Protein AF-A0A959Y7C2-F1 (afdb_monomer_lite)

Secondary structure (DSSP, 8-state):
-EEEEEE-HHHHHHHHH-EEETTEEE--GGGSSS-SS--EEEEEE-SS-EEEEEEESSS---HHHHHHHHHHHHHHHHHH---GGGEEEEEEE-HHHHHHHHT---HHHHHHHHHHHHHSSEEEETTTTT---TTTTTT--HHHHHHHHHSS-TT-------

Structure (mmCIF, N/CA/C/O backbone):
data_AF-A0A959Y7C2-F1
#
_entry.id   AF-A0A959Y7C2-F1
#
loop_
_atom_site.group_PDB
_atom_site.id
_atom_site.type_symbol
_atom_site.label_atom_id
_atom_site.label_alt_id
_atom_site.label_comp_id
_atom_site.label_asym_id
_atom_site.label_entity_id
_atom_site.label_seq_id
_atom_site.pdbx_PDB_ins_code
_atom_site.Cartn_x
_atom_site.Cartn_y
_atom_site.Cartn_z
_atom_site.occupancy
_atom_site.B_iso_or_equiv
_atom_site.auth_seq_id
_atom_site.auth_comp_id
_atom_site.auth_asym_id
_atom_site.auth_atom_id
_atom_site.pdbx_PDB_model_num
ATOM 1 N N . TRP A 1 1 ? -11.625 -8.147 -7.998 1.00 91.12 1 TRP A N 1
ATOM 2 C CA . TRP A 1 1 ? -10.528 -7.182 -7.859 1.00 91.12 1 TRP A CA 1
ATOM 3 C C . TRP A 1 1 ? -11.062 -5.826 -8.238 1.00 91.12 1 TRP A C 1
ATOM 5 O O . TRP A 1 1 ? -11.717 -5.735 -9.269 1.00 91.12 1 TRP A O 1
ATOM 15 N N . GLU A 1 2 ? -10.801 -4.823 -7.415 1.00 95.81 2 GLU A N 1
ATOM 16 C CA . GLU A 1 2 ? -11.129 -3.422 -7.680 1.00 95.81 2 GLU A CA 1
ATOM 17 C C . GLU A 1 2 ? -9.838 -2.611 -7.775 1.00 95.81 2 GLU A C 1
ATOM 19 O O . GLU A 1 2 ? -8.830 -2.969 -7.163 1.00 95.81 2 GLU A O 1
ATOM 24 N N . VAL A 1 3 ? -9.858 -1.541 -8.564 1.00 96.19 3 VAL A N 1
ATOM 25 C CA . VAL A 1 3 ? -8.683 -0.709 -8.836 1.00 96.19 3 VAL A CA 1
ATOM 26 C C . VAL A 1 3 ? -8.963 0.707 -8.357 1.00 96.19 3 VAL A C 1
ATOM 28 O O . VAL A 1 3 ? -10.011 1.265 -8.674 1.00 96.19 3 VAL A O 1
ATOM 31 N N . GLY A 1 4 ? -8.022 1.288 -7.616 1.00 96.00 4 GLY A N 1
ATOM 32 C CA . GLY A 1 4 ? -8.058 2.688 -7.206 1.00 96.00 4 GLY A CA 1
ATOM 33 C C . GLY A 1 4 ? -6.773 3.408 -7.599 1.00 96.00 4 GLY A C 1
ATOM 34 O O . GLY A 1 4 ? -5.690 2.847 -7.463 1.00 96.00 4 GLY A O 1
ATOM 35 N N . TYR A 1 5 ? -6.901 4.651 -8.052 1.00 95.06 5 TYR A N 1
ATOM 36 C CA . TYR A 1 5 ? -5.784 5.531 -8.398 1.00 95.06 5 TYR A CA 1
ATOM 37 C C . TYR A 1 5 ? -5.730 6.691 -7.407 1.00 95.06 5 TYR A C 1
ATOM 39 O O . TYR A 1 5 ? -6.788 7.162 -6.985 1.00 95.06 5 TYR A O 1
ATOM 47 N N . GLU A 1 6 ? -4.528 7.151 -7.053 1.00 94.50 6 GLU A N 1
ATOM 48 C CA . GLU A 1 6 ? -4.324 8.264 -6.107 1.00 94.50 6 GLU A CA 1
ATOM 49 C C . GLU A 1 6 ? -5.109 8.074 -4.797 1.00 94.50 6 GLU A C 1
ATOM 51 O O . GLU A 1 6 ? -5.786 8.969 -4.280 1.00 94.50 6 GLU A O 1
ATOM 56 N N . VAL A 1 7 ? -5.062 6.855 -4.261 1.00 95.75 7 VAL A N 1
ATOM 57 C CA . VAL A 1 7 ? -5.933 6.437 -3.164 1.00 95.75 7 VAL A CA 1
ATOM 58 C C . VAL A 1 7 ? -5.457 7.053 -1.857 1.00 95.75 7 VAL A C 1
ATOM 60 O O . VAL A 1 7 ? -4.384 6.716 -1.354 1.00 95.75 7 VAL A O 1
ATOM 63 N N . ALA A 1 8 ? -6.288 7.892 -1.239 1.00 96.06 8 ALA A N 1
ATOM 64 C CA . ALA A 1 8 ? -6.050 8.440 0.095 1.00 96.06 8 ALA A CA 1
ATOM 65 C C . ALA A 1 8 ? -6.477 7.444 1.187 1.00 96.06 8 ALA A C 1
ATOM 67 O O . ALA A 1 8 ? -7.328 7.738 2.031 1.00 96.06 8 ALA A O 1
ATOM 68 N N . PHE A 1 9 ? -5.875 6.251 1.159 1.00 95.31 9 PHE A N 1
ATOM 69 C CA . PHE A 1 9 ? -6.364 5.051 1.843 1.00 95.31 9 PHE A CA 1
ATOM 70 C C . PHE A 1 9 ? -6.748 5.290 3.305 1.00 95.31 9 PHE A C 1
ATOM 72 O O . PHE A 1 9 ? -7.869 4.987 3.697 1.00 95.31 9 PHE A O 1
ATOM 79 N N . TYR A 1 10 ? -5.857 5.879 4.110 1.00 95.44 10 TYR A N 1
ATOM 80 C CA . TYR A 1 10 ? -6.141 6.103 5.531 1.00 95.44 10 TYR A CA 1
ATOM 81 C C . TYR A 1 10 ? -7.332 7.024 5.747 1.00 95.44 10 TYR A C 1
ATOM 83 O O . TYR A 1 10 ? -8.176 6.746 6.590 1.00 95.44 10 TYR A O 1
ATOM 91 N N . ARG A 1 11 ? -7.404 8.127 4.999 1.00 95.38 11 ARG A N 1
ATOM 92 C CA . ARG A 1 11 ? -8.485 9.104 5.143 1.00 95.38 11 ARG A CA 1
ATOM 93 C C . ARG A 1 11 ? -9.817 8.452 4.819 1.00 95.38 11 ARG A C 1
ATOM 95 O O . ARG A 1 11 ? -10.748 8.561 5.611 1.00 95.38 11 ARG A O 1
ATOM 102 N N . ASP A 1 12 ? -9.873 7.771 3.685 1.00 94.75 12 ASP A N 1
ATOM 103 C CA . ASP A 1 12 ? -11.116 7.224 3.163 1.00 94.75 12 ASP A CA 1
ATOM 104 C C . ASP A 1 12 ? -11.569 6.016 4.006 1.00 94.75 12 ASP A C 1
ATOM 106 O O . ASP A 1 12 ? -12.740 5.933 4.379 1.00 94.75 12 ASP A O 1
ATOM 110 N N . TYR A 1 13 ? -10.634 5.151 4.427 1.00 95.19 13 TYR A N 1
ATOM 111 C CA . TYR A 1 13 ? -10.913 4.033 5.332 1.00 95.19 13 TYR A CA 1
ATOM 112 C C . TYR A 1 13 ? -11.420 4.514 6.693 1.00 95.19 13 TYR A C 1
ATOM 114 O O . TYR A 1 13 ? -12.453 4.053 7.166 1.00 95.19 13 TYR A O 1
ATOM 122 N N . ILE A 1 14 ? -10.715 5.452 7.333 1.00 95.88 14 ILE A N 1
ATOM 123 C CA . ILE A 1 14 ? -11.079 5.944 8.670 1.00 95.88 14 ILE A CA 1
ATOM 124 C C . ILE A 1 14 ? -12.430 6.647 8.624 1.00 95.88 14 ILE A C 1
ATOM 126 O O . ILE A 1 14 ? -13.260 6.429 9.499 1.00 95.88 14 ILE A O 1
ATOM 130 N N . HIS A 1 15 ? -12.684 7.440 7.586 1.00 94.88 15 HIS A N 1
ATOM 131 C CA . HIS A 1 15 ? -13.977 8.082 7.409 1.00 94.88 15 HIS A CA 1
ATOM 132 C C . HIS A 1 15 ? -15.111 7.048 7.292 1.00 94.88 15 HIS A C 1
ATOM 134 O O . HIS A 1 15 ? -16.124 7.165 7.981 1.00 94.88 15 HIS A O 1
ATOM 140 N N . ALA A 1 16 ? -14.932 6.008 6.472 1.00 94.62 16 ALA A N 1
ATOM 141 C CA . ALA A 1 16 ? -15.969 5.012 6.210 1.00 94.62 16 ALA A CA 1
ATOM 142 C C . ALA A 1 16 ? -16.167 3.993 7.349 1.00 94.62 16 ALA A C 1
ATOM 144 O O . ALA A 1 16 ? -17.302 3.666 7.688 1.00 94.62 16 ALA A O 1
ATOM 145 N N . LEU A 1 17 ? -15.079 3.485 7.930 1.00 94.25 17 LEU A N 1
ATOM 146 C CA . LEU A 1 17 ? -15.078 2.318 8.824 1.00 94.25 17 LEU A CA 1
ATOM 147 C C . LEU A 1 17 ? -14.571 2.626 10.240 1.00 94.25 17 LEU A C 1
ATOM 149 O O . LEU A 1 17 ? -14.817 1.851 11.162 1.00 94.25 17 LEU A O 1
ATOM 153 N N . GLY A 1 18 ? -13.904 3.764 10.426 1.00 94.50 18 GLY A N 1
ATOM 154 C CA . GLY A 1 18 ? -13.311 4.166 11.696 1.00 94.50 18 GLY A CA 1
ATOM 155 C C . GLY A 1 18 ? -11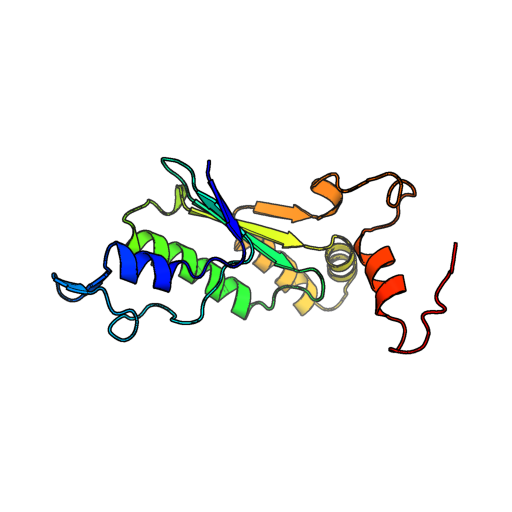.926 3.560 11.940 1.00 94.50 18 GLY A C 1
ATOM 156 O O . GLY A 1 18 ? -11.537 2.546 11.363 1.00 94.50 18 GLY A O 1
ATOM 157 N N . ALA A 1 19 ? -11.160 4.201 12.821 1.00 93.94 19 ALA A N 1
ATOM 158 C CA . ALA A 1 19 ? -9.921 3.673 13.385 1.00 93.94 19 ALA A CA 1
ATOM 159 C C . ALA A 1 19 ? -10.104 3.343 14.871 1.00 93.94 19 ALA A C 1
ATOM 161 O O . ALA A 1 19 ? -10.707 4.142 15.592 1.00 93.94 19 ALA A O 1
ATOM 162 N N . PRO A 1 20 ? -9.524 2.237 15.365 1.00 89.50 20 PRO A N 1
ATOM 163 C CA . PRO A 1 20 ? -9.481 1.960 16.792 1.00 89.50 20 PRO A CA 1
ATOM 164 C C . PRO A 1 20 ? -8.493 2.905 17.495 1.00 89.50 20 PRO A C 1
ATOM 166 O O . PRO A 1 20 ? -7.286 2.870 17.242 1.00 89.50 20 PRO A O 1
ATOM 169 N N . VAL A 1 21 ? -9.004 3.736 18.401 1.00 89.44 21 VAL A N 1
ATOM 170 C CA . VAL A 1 21 ? -8.241 4.630 19.283 1.00 89.44 21 VAL A CA 1
ATOM 171 C C . VAL A 1 21 ? -8.764 4.442 20.706 1.00 89.44 21 VAL A C 1
ATOM 173 O O . VAL A 1 21 ? -9.948 4.648 20.960 1.00 89.44 21 VAL A O 1
ATOM 176 N N . ASP A 1 22 ? -7.904 3.988 21.623 1.00 88.06 22 ASP A N 1
ATOM 177 C CA . ASP A 1 22 ? -8.239 3.735 23.037 1.00 88.06 22 ASP A CA 1
ATOM 178 C C . ASP A 1 22 ? -9.526 2.909 23.244 1.00 88.06 22 ASP A C 1
ATOM 180 O O . ASP A 1 22 ? -10.355 3.186 24.110 1.00 88.06 22 ASP A O 1
ATOM 184 N N . GLY A 1 23 ? -9.719 1.887 22.403 1.00 85.31 23 GLY A N 1
ATOM 185 C CA . GLY A 1 23 ? -10.881 0.994 22.457 1.00 85.31 23 GLY A CA 1
ATOM 186 C C . GLY A 1 23 ? -12.172 1.565 21.857 1.00 85.31 23 GLY A C 1
ATOM 187 O O . GLY A 1 23 ? -13.213 0.917 21.952 1.00 85.31 23 GLY A O 1
ATOM 188 N N . LYS A 1 24 ? -12.131 2.744 21.224 1.00 90.44 24 LYS A N 1
ATOM 189 C CA . LYS A 1 24 ? -13.265 3.355 20.513 1.00 90.44 24 LYS A CA 1
ATOM 190 C C . LYS A 1 24 ? -12.965 3.504 19.026 1.00 90.44 24 LYS A C 1
ATOM 192 O O . LYS A 1 24 ? -11.820 3.717 18.642 1.00 90.44 24 LYS A O 1
ATOM 197 N N . LEU A 1 25 ? -14.002 3.423 18.194 1.00 92.50 25 LEU A N 1
ATOM 198 C CA . LEU A 1 25 ? -13.887 3.750 16.774 1.00 92.50 25 LEU A CA 1
ATOM 199 C C . LEU A 1 25 ? -14.008 5.260 16.577 1.00 92.50 25 LEU A C 1
ATOM 201 O O . LEU A 1 25 ? -14.981 5.879 17.008 1.00 92.50 25 LEU A O 1
ATOM 205 N N . VAL A 1 26 ? -13.008 5.842 15.925 1.00 94.12 26 VAL A N 1
ATOM 206 C CA . VAL A 1 26 ? -12.953 7.263 15.580 1.00 94.12 26 VAL A CA 1
ATOM 207 C C . VAL A 1 26 ? -12.956 7.401 14.066 1.00 94.12 26 VAL A C 1
ATOM 209 O O . VAL A 1 26 ? -12.130 6.796 13.392 1.00 94.12 26 VAL A O 1
ATOM 212 N N . HIS A 1 27 ? -13.869 8.216 13.540 1.00 95.06 27 HIS A N 1
ATOM 213 C CA . HIS A 1 27 ? -14.027 8.447 12.098 1.00 95.06 27 HIS A CA 1
ATOM 214 C C . HIS A 1 27 ? -13.337 9.729 11.608 1.00 95.06 27 HIS A C 1
ATOM 216 O O . HIS A 1 27 ? -13.330 10.038 10.418 1.00 95.06 27 HIS A O 1
ATOM 222 N N . GLU A 1 28 ? -12.721 10.480 12.521 1.00 93.25 28 GLU A N 1
ATOM 223 C CA . GLU A 1 28 ? -11.962 11.681 12.201 1.00 93.25 28 GLU A CA 1
ATOM 224 C C . GLU A 1 28 ? -10.465 11.364 12.136 1.00 93.25 28 GLU A C 1
ATOM 226 O O . GLU A 1 28 ? -9.808 11.162 13.157 1.00 93.25 28 GLU A O 1
ATOM 231 N N . ILE A 1 29 ? -9.888 11.384 10.931 1.00 90.12 29 ILE A N 1
ATOM 232 C CA . ILE A 1 29 ? -8.456 11.108 10.737 1.00 90.12 29 ILE A CA 1
ATOM 233 C C . ILE A 1 29 ? -7.543 12.055 11.537 1.00 90.12 29 ILE A C 1
ATOM 235 O O . ILE A 1 29 ? -6.455 11.651 11.946 1.00 90.12 29 ILE A O 1
ATOM 239 N N . GLY A 1 30 ? -7.982 13.294 11.793 1.00 89.44 30 GLY A N 1
ATOM 240 C CA . GLY A 1 30 ? -7.242 14.293 12.571 1.00 89.44 30 GLY A CA 1
ATOM 241 C C . GLY A 1 30 ? -6.975 13.880 14.019 1.00 89.44 30 GLY A C 1
ATOM 242 O O . GLY A 1 30 ? -5.985 14.321 14.597 1.00 89.44 30 GLY A O 1
ATOM 243 N N . SER A 1 31 ? -7.801 12.990 14.563 1.00 87.12 31 SER A N 1
ATOM 244 C CA . SER A 1 31 ? -7.671 12.436 15.912 1.00 87.12 31 SER A CA 1
ATOM 245 C C . SER A 1 31 ? -6.897 11.113 15.943 1.00 87.12 31 SER A C 1
ATOM 247 O O . SER A 1 31 ? -6.844 10.450 16.976 1.00 87.12 31 SER A O 1
ATOM 249 N N . THR A 1 32 ? -6.311 10.698 14.817 1.00 89.31 32 THR A N 1
ATOM 250 C CA . THR A 1 32 ? -5.561 9.443 14.695 1.00 89.31 32 THR A CA 1
ATOM 251 C C . THR A 1 32 ? -4.083 9.706 14.417 1.00 89.31 32 THR A C 1
ATOM 253 O O . THR A 1 32 ? -3.682 10.797 14.015 1.00 89.31 32 THR A O 1
ATOM 256 N N . ARG A 1 33 ? -3.249 8.674 14.579 1.00 89.38 33 ARG A N 1
ATOM 257 C CA . ARG A 1 33 ? -1.820 8.727 14.225 1.00 89.38 33 ARG A CA 1
ATOM 258 C C . ARG A 1 33 ? -1.535 8.584 12.724 1.00 89.38 33 ARG A C 1
ATOM 260 O O . ARG A 1 33 ? -0.375 8.646 12.325 1.00 89.38 33 ARG A O 1
ATOM 267 N N . PHE A 1 34 ? -2.551 8.308 11.907 1.00 91.19 34 PHE A N 1
ATOM 268 C CA . PHE A 1 34 ? -2.368 8.010 10.488 1.00 91.19 34 PHE A CA 1
ATOM 269 C C . PHE A 1 34 ? -2.215 9.291 9.661 1.00 91.19 34 PHE A C 1
ATOM 271 O O . PHE A 1 34 ? -2.723 10.359 10.010 1.00 91.19 34 PHE A O 1
ATOM 278 N N . SER A 1 35 ? -1.490 9.198 8.545 1.00 89.38 35 SER A N 1
ATOM 279 C CA . SER A 1 35 ? -1.216 10.369 7.711 1.00 89.38 35 SER A CA 1
ATOM 280 C C . SER A 1 35 ? -2.465 10.835 6.966 1.00 89.38 35 SER A C 1
ATOM 282 O O . SER A 1 35 ? -3.048 10.098 6.177 1.00 89.38 35 SER A O 1
ATOM 284 N N . ARG A 1 36 ? -2.810 12.115 7.146 1.00 89.44 36 ARG A N 1
ATOM 285 C CA . ARG A 1 36 ? -3.932 12.788 6.468 1.00 89.44 36 ARG A CA 1
ATOM 286 C C . ARG A 1 36 ? -3.735 13.000 4.970 1.00 89.44 36 ARG A C 1
ATOM 288 O O . ARG A 1 36 ? -4.708 13.217 4.256 1.00 89.44 36 ARG A O 1
ATOM 295 N N . LYS A 1 37 ? -2.480 13.028 4.520 1.00 90.56 37 LYS A N 1
ATOM 296 C CA . LYS A 1 37 ? -2.100 13.418 3.154 1.00 90.56 37 LYS A CA 1
ATOM 297 C C . LYS A 1 37 ? -1.493 12.275 2.352 1.00 90.56 37 LYS A C 1
ATOM 299 O O . LYS A 1 37 ? -1.124 12.488 1.206 1.00 90.56 37 LYS A O 1
ATOM 304 N N . ARG A 1 38 ? -1.326 11.098 2.958 1.00 92.06 38 ARG A N 1
ATOM 305 C CA . ARG A 1 38 ? -0.715 9.965 2.272 1.00 92.06 38 ARG A CA 1
ATOM 306 C C . ARG A 1 38 ? -1.676 9.447 1.210 1.00 92.06 38 ARG A C 1
ATOM 308 O O . ARG A 1 38 ? -2.779 9.019 1.544 1.00 92.06 38 ARG A O 1
ATOM 315 N N . THR A 1 39 ? -1.231 9.501 -0.037 1.00 94.12 39 THR A N 1
ATOM 316 C CA . THR A 1 39 ? -1.855 8.825 -1.168 1.00 94.12 39 THR A CA 1
ATOM 317 C C . THR A 1 39 ? -0.947 7.701 -1.649 1.00 94.12 39 THR A C 1
ATOM 319 O O . THR A 1 39 ? 0.268 7.723 -1.414 1.00 94.12 39 THR A O 1
ATOM 322 N N . PHE A 1 40 ? -1.565 6.707 -2.274 1.00 94.19 40 PHE A N 1
ATOM 323 C CA . PHE A 1 40 ? -0.894 5.649 -3.012 1.00 94.19 40 PHE A CA 1
ATOM 324 C C . PHE A 1 40 ? -1.243 5.795 -4.489 1.00 94.19 40 PHE A C 1
ATOM 326 O O . PHE A 1 40 ? -2.426 5.917 -4.815 1.00 94.19 40 PHE A O 1
ATOM 333 N N . ASP A 1 41 ? -0.234 5.769 -5.360 1.00 92.69 41 ASP A N 1
ATOM 334 C CA . ASP A 1 41 ? -0.420 6.016 -6.796 1.00 92.69 41 ASP A CA 1
ATOM 335 C C . ASP A 1 41 ? -1.450 5.040 -7.400 1.00 92.69 41 ASP A C 1
ATOM 337 O O . ASP A 1 41 ? -2.355 5.445 -8.136 1.00 92.69 41 ASP A O 1
ATOM 341 N N . LEU A 1 42 ? -1.358 3.755 -7.036 1.00 94.81 42 LEU A N 1
ATOM 342 C CA . LEU A 1 42 ? -2.262 2.703 -7.490 1.00 94.81 42 LEU A CA 1
ATOM 343 C C . LEU A 1 42 ? -2.476 1.640 -6.402 1.00 94.81 42 LEU A C 1
ATOM 345 O O . LEU A 1 42 ? -1.524 1.129 -5.818 1.00 94.81 42 LEU A O 1
ATOM 349 N N . CYS A 1 43 ? -3.727 1.243 -6.181 1.00 96.44 43 CYS A N 1
ATOM 350 C CA . CYS A 1 43 ? -4.093 0.134 -5.305 1.00 96.44 43 CYS A CA 1
ATOM 351 C C . CYS A 1 43 ? -4.965 -0.890 -6.037 1.00 96.44 43 CYS A C 1
ATOM 353 O O . CYS A 1 43 ? -5.895 -0.523 -6.757 1.00 96.44 43 CYS A O 1
ATOM 355 N N . LEU A 1 44 ? -4.706 -2.176 -5.795 1.00 96.44 44 LEU A N 1
ATOM 356 C CA . LEU A 1 44 ? -5.557 -3.289 -6.214 1.00 96.44 44 LEU A CA 1
ATOM 357 C C . LEU A 1 44 ? -6.167 -3.941 -4.974 1.00 96.44 44 LEU A C 1
ATOM 359 O O . LEU A 1 44 ? -5.456 -4.513 -4.144 1.00 96.44 44 LEU A O 1
ATOM 363 N N . PHE A 1 45 ? -7.488 -3.884 -4.872 1.00 96.31 45 PHE A N 1
ATOM 364 C CA . PHE A 1 45 ? -8.250 -4.441 -3.764 1.00 96.31 45 PHE A CA 1
ATOM 365 C C . PHE A 1 45 ? -8.798 -5.809 -4.160 1.00 96.31 45 PHE A C 1
ATOM 367 O O . PHE A 1 45 ? -9.628 -5.951 -5.065 1.00 96.31 45 PHE A O 1
ATOM 374 N N . GLY A 1 46 ? -8.280 -6.844 -3.515 1.00 95.06 46 GLY A N 1
ATOM 375 C CA . GLY A 1 46 ? -8.785 -8.204 -3.593 1.00 95.06 46 GLY A CA 1
ATOM 376 C C . GLY A 1 46 ? -9.671 -8.531 -2.389 1.00 95.06 46 GLY A C 1
ATOM 377 O O . GLY A 1 46 ? -9.704 -7.779 -1.419 1.00 95.06 46 GLY A O 1
ATOM 378 N N . PRO A 1 47 ? -10.364 -9.678 -2.419 1.00 93.12 47 PRO A N 1
ATOM 379 C CA . PRO A 1 47 ? -11.201 -10.110 -1.301 1.00 93.12 47 PRO A CA 1
ATOM 380 C C . PRO A 1 47 ? -10.398 -10.399 -0.022 1.00 93.12 47 PRO A C 1
ATOM 382 O O . PRO A 1 47 ? -10.918 -10.230 1.072 1.00 93.12 47 PRO A O 1
ATOM 385 N N . ASP A 1 48 ? -9.140 -10.833 -0.152 1.00 94.12 48 ASP A N 1
ATOM 386 C CA . ASP A 1 48 ? -8.271 -11.215 0.970 1.00 94.12 48 ASP A CA 1
ATOM 387 C C . ASP A 1 48 ? -6.892 -10.545 0.926 1.00 94.12 48 ASP A C 1
ATOM 389 O O . ASP A 1 48 ? -5.978 -10.987 1.619 1.00 94.12 48 ASP A O 1
ATOM 393 N N . ARG A 1 49 ? -6.698 -9.551 0.052 1.00 95.75 49 ARG A N 1
ATOM 394 C CA . ARG A 1 49 ? -5.386 -8.942 -0.174 1.00 95.75 49 ARG A CA 1
ATOM 395 C C . ARG A 1 49 ? -5.472 -7.531 -0.721 1.00 95.75 49 ARG A C 1
ATOM 397 O O . ARG A 1 49 ? -6.390 -7.197 -1.466 1.00 95.75 49 ARG A O 1
ATOM 404 N N . LEU A 1 50 ? -4.453 -6.748 -0.408 1.00 96.75 50 LEU A N 1
ATOM 405 C CA . LEU A 1 50 ? -4.252 -5.401 -0.911 1.00 96.75 50 LEU A CA 1
ATOM 406 C C . LEU A 1 50 ? -2.897 -5.343 -1.607 1.00 96.75 50 LEU A C 1
ATOM 408 O O . LEU A 1 50 ? -1.886 -5.695 -1.008 1.00 96.75 50 LEU A O 1
ATOM 412 N N . VAL A 1 51 ? -2.867 -4.884 -2.852 1.00 96.12 51 VAL A N 1
ATOM 413 C CA . VAL A 1 51 ? -1.616 -4.561 -3.545 1.00 96.12 51 VAL A CA 1
ATOM 414 C C . VAL A 1 51 ? -1.516 -3.052 -3.651 1.00 96.12 51 VAL A C 1
ATOM 416 O O . VAL A 1 51 ? -2.438 -2.419 -4.154 1.00 96.12 51 VAL A O 1
ATOM 419 N N . ILE A 1 52 ? -0.409 -2.487 -3.192 1.00 95.19 52 ILE A N 1
ATOM 420 C CA . ILE A 1 52 ? -0.087 -1.066 -3.287 1.00 95.19 52 ILE A CA 1
ATOM 421 C C . ILE A 1 52 ? 1.068 -0.947 -4.262 1.00 95.19 52 ILE A C 1
ATOM 423 O O . ILE A 1 52 ? 2.137 -1.509 -4.031 1.00 95.19 52 ILE A O 1
ATOM 427 N N . ILE A 1 53 ? 0.842 -0.234 -5.353 1.00 92.56 53 ILE A N 1
ATOM 428 C CA . ILE A 1 53 ? 1.824 0.008 -6.397 1.00 92.56 53 ILE A CA 1
ATOM 429 C C . ILE A 1 53 ? 2.206 1.483 -6.325 1.00 92.56 53 ILE A C 1
ATOM 431 O O . ILE A 1 53 ? 1.388 2.355 -6.615 1.00 92.56 53 ILE A O 1
ATOM 435 N N . GLU A 1 54 ? 3.454 1.754 -5.955 1.00 88.69 54 GLU A N 1
ATOM 436 C CA . GLU A 1 54 ? 4.032 3.091 -6.075 1.00 88.69 54 GLU A CA 1
ATOM 437 C C . GLU A 1 54 ? 4.720 3.208 -7.432 1.00 88.69 54 GLU A C 1
ATOM 439 O O . GLU A 1 54 ? 5.647 2.453 -7.743 1.00 88.69 54 GLU A O 1
ATOM 444 N N . ALA A 1 55 ? 4.285 4.171 -8.232 1.00 86.75 55 ALA A N 1
ATOM 445 C CA . ALA A 1 55 ? 4.775 4.401 -9.574 1.00 86.75 55 ALA A CA 1
ATOM 446 C C . ALA A 1 55 ? 5.716 5.611 -9.592 1.00 86.75 55 ALA A C 1
ATOM 448 O O . ALA A 1 55 ? 5.372 6.735 -9.220 1.00 86.75 55 ALA A O 1
ATOM 449 N N . LYS A 1 56 ? 6.944 5.408 -10.069 1.00 78.81 56 LYS A N 1
ATOM 450 C CA . LYS A 1 56 ? 7.894 6.502 -10.291 1.00 78.81 56 LYS A CA 1
ATOM 451 C C . LYS A 1 56 ? 8.373 6.511 -11.732 1.00 78.81 56 LYS A C 1
ATOM 453 O O . LYS A 1 56 ? 8.966 5.558 -12.237 1.00 78.81 56 LYS A O 1
ATOM 458 N N . VAL A 1 57 ? 8.092 7.636 -12.380 1.00 67.81 57 VAL A N 1
ATOM 459 C CA . VAL A 1 57 ? 8.459 7.936 -13.768 1.00 67.81 57 VAL A CA 1
ATOM 460 C C . VAL A 1 57 ? 9.865 8.537 -13.827 1.00 67.81 57 VAL A C 1
ATOM 462 O O . VAL A 1 57 ? 10.651 8.163 -14.688 1.00 67.81 57 VAL A O 1
ATOM 465 N N . HIS A 1 58 ? 10.214 9.422 -12.887 1.00 61.25 58 HIS A N 1
ATOM 466 C CA . HIS A 1 58 ? 11.467 10.177 -12.901 1.00 61.25 58 HIS A CA 1
ATOM 467 C C . HIS A 1 58 ? 12.076 10.251 -11.488 1.00 61.25 58 HIS A C 1
ATOM 469 O O . HIS A 1 58 ? 11.362 10.525 -10.526 1.00 61.25 58 HIS A O 1
ATOM 475 N N . GLN A 1 59 ? 13.399 10.048 -11.388 1.00 57.56 59 GLN A N 1
ATOM 476 C CA . GLN A 1 59 ? 14.194 9.895 -10.149 1.00 57.56 59 GLN A CA 1
ATOM 477 C C . GLN A 1 59 ? 13.890 8.619 -9.333 1.00 57.56 59 GLN A C 1
ATOM 479 O O . GLN A 1 59 ? 12.745 8.230 -9.131 1.00 57.56 59 GLN A O 1
ATOM 484 N N . GLY A 1 60 ? 14.947 7.955 -8.847 1.00 59.66 60 GLY A N 1
ATOM 485 C CA . GLY A 1 60 ? 14.823 6.768 -7.991 1.00 59.66 60 GLY A CA 1
ATOM 486 C C . GLY A 1 60 ? 14.281 7.085 -6.586 1.00 59.66 60 GLY A C 1
ATOM 487 O O . GLY A 1 60 ? 14.425 8.203 -6.093 1.00 59.66 60 GLY A O 1
ATOM 488 N N . LEU A 1 61 ? 13.688 6.082 -5.930 1.00 62.41 61 LEU A N 1
ATOM 489 C CA . LEU A 1 61 ? 13.034 6.175 -4.612 1.00 62.41 61 LEU A CA 1
ATOM 490 C C . LEU A 1 61 ? 14.008 6.405 -3.458 1.00 62.41 61 LEU A C 1
ATOM 492 O O . LEU A 1 61 ? 14.649 5.453 -3.037 1.00 62.41 61 LEU A O 1
ATOM 496 N N . LYS A 1 62 ? 14.094 7.613 -2.893 1.00 66.88 62 LYS A N 1
ATOM 497 C CA . LYS A 1 62 ? 15.025 7.934 -1.789 1.00 66.88 62 LYS A CA 1
ATOM 498 C C . LYS A 1 62 ? 14.869 6.946 -0.618 1.00 66.88 62 LYS A C 1
ATOM 500 O O . LYS A 1 62 ? 13.752 6.570 -0.283 1.00 66.88 62 LYS A O 1
ATOM 505 N N . GLY A 1 63 ? 15.966 6.568 0.051 1.00 66.75 63 GLY A N 1
ATOM 506 C CA . GLY A 1 63 ? 15.943 5.524 1.090 1.00 66.75 63 GLY A CA 1
ATOM 507 C C . GLY A 1 63 ? 14.977 5.806 2.249 1.00 66.75 63 GLY A C 1
ATOM 508 O O . GLY A 1 63 ? 14.430 4.879 2.840 1.00 66.75 63 GLY A O 1
ATOM 509 N N . ASP A 1 64 ? 14.708 7.078 2.542 1.00 71.12 64 ASP A N 1
ATOM 510 C CA . ASP A 1 64 ? 13.714 7.460 3.548 1.00 71.12 64 ASP A CA 1
ATOM 511 C C . ASP A 1 64 ? 12.270 7.247 3.070 1.00 71.12 64 ASP A C 1
ATOM 513 O O . ASP A 1 64 ? 11.439 6.813 3.863 1.00 71.12 64 ASP A O 1
ATOM 517 N N . GLN A 1 65 ? 11.985 7.431 1.775 1.00 70.25 65 GLN A N 1
ATOM 518 C CA . GLN A 1 65 ? 10.669 7.127 1.195 1.00 70.25 65 GLN A CA 1
ATOM 519 C C . GLN A 1 65 ? 10.372 5.633 1.310 1.00 70.25 65 GLN A C 1
ATOM 521 O O . GLN A 1 65 ? 9.278 5.234 1.690 1.00 70.25 65 GLN A O 1
ATOM 526 N N . VAL A 1 66 ? 11.374 4.794 1.051 1.00 73.56 66 VAL A N 1
ATOM 527 C CA . VAL A 1 66 ? 11.252 3.336 1.144 1.00 73.56 66 VAL A CA 1
ATOM 528 C C . VAL A 1 66 ? 10.879 2.885 2.568 1.00 73.56 66 VAL A C 1
ATOM 530 O O . VAL A 1 66 ? 9.996 2.045 2.752 1.00 73.56 66 VAL A O 1
ATOM 533 N N . LYS A 1 67 ? 11.484 3.491 3.598 1.00 78.62 67 LYS A N 1
ATOM 534 C CA . LYS A 1 67 ? 11.121 3.223 5.001 1.00 78.62 67 LYS A CA 1
ATOM 535 C C . LYS A 1 67 ? 9.683 3.634 5.318 1.00 78.62 67 LYS A C 1
ATOM 537 O O . LYS A 1 67 ? 9.025 2.957 6.107 1.00 78.62 67 LYS A O 1
ATOM 542 N N . GLU A 1 68 ? 9.198 4.728 4.735 1.00 83.00 68 GLU A N 1
ATOM 543 C CA . GLU A 1 68 ? 7.806 5.162 4.894 1.00 83.00 68 GLU A CA 1
ATOM 544 C C . GLU A 1 68 ? 6.827 4.149 4.287 1.00 83.00 68 GLU A C 1
ATOM 546 O O . GLU A 1 68 ? 5.859 3.794 4.954 1.00 83.00 68 GLU A O 1
ATOM 551 N N . PHE A 1 69 ? 7.122 3.582 3.112 1.00 83.19 69 PHE A N 1
ATOM 552 C CA . PHE A 1 69 ? 6.281 2.537 2.506 1.00 83.19 69 PHE A CA 1
ATOM 553 C C . PHE A 1 69 ? 6.166 1.280 3.366 1.00 83.19 69 PHE A C 1
ATOM 555 O O . PHE A 1 69 ? 5.079 0.728 3.518 1.00 83.19 69 PHE A O 1
ATOM 562 N N . ARG A 1 70 ? 7.259 0.831 3.988 1.00 84.56 70 ARG A N 1
ATOM 563 C CA . ARG A 1 70 ? 7.178 -0.301 4.924 1.00 84.56 70 ARG A CA 1
ATOM 564 C C . ARG A 1 70 ? 6.285 -0.006 6.120 1.00 84.56 70 ARG A C 1
ATOM 566 O O . ARG A 1 70 ? 5.469 -0.846 6.494 1.00 84.56 70 ARG A O 1
ATOM 573 N N . ARG A 1 71 ? 6.420 1.192 6.693 1.00 89.38 71 ARG A N 1
ATOM 574 C CA . ARG A 1 71 ? 5.542 1.642 7.779 1.00 89.38 71 ARG A CA 1
ATOM 575 C C . ARG A 1 71 ? 4.088 1.685 7.330 1.00 89.38 71 ARG A C 1
ATOM 577 O O . ARG A 1 71 ? 3.215 1.404 8.142 1.00 89.38 71 ARG A O 1
ATOM 584 N N . ASP A 1 72 ? 3.826 1.992 6.061 1.00 92.25 72 ASP A N 1
ATOM 585 C CA . ASP A 1 72 ? 2.468 1.967 5.533 1.00 92.25 72 ASP A CA 1
ATOM 586 C C . ASP A 1 72 ? 1.852 0.564 5.589 1.00 92.25 72 ASP A C 1
ATOM 588 O O . ASP A 1 72 ? 0.727 0.422 6.062 1.00 92.25 72 ASP A O 1
ATOM 592 N N . ALA A 1 73 ? 2.585 -0.492 5.226 1.00 92.44 73 ALA A N 1
ATOM 593 C CA . ALA A 1 73 ? 2.057 -1.853 5.352 1.00 92.44 73 ALA A CA 1
ATOM 594 C C . ALA A 1 73 ? 1.732 -2.230 6.810 1.00 92.44 73 ALA A C 1
ATOM 596 O O . ALA A 1 73 ? 0.672 -2.794 7.073 1.00 92.44 73 ALA A O 1
ATOM 597 N N . GLU A 1 74 ? 2.587 -1.863 7.769 1.00 92.12 74 GLU A N 1
ATOM 598 C CA . GLU A 1 74 ? 2.318 -2.073 9.203 1.00 92.12 74 GLU A CA 1
ATOM 599 C C . GLU A 1 74 ? 1.107 -1.264 9.694 1.00 92.12 74 GLU A C 1
ATOM 601 O O . GLU A 1 74 ? 0.318 -1.718 10.526 1.00 92.12 74 GLU A O 1
ATOM 606 N N . HIS A 1 75 ? 0.953 -0.031 9.216 1.00 93.81 75 HIS A N 1
ATOM 607 C CA . HIS A 1 75 ? -0.185 0.815 9.555 1.00 93.81 75 HIS A CA 1
ATOM 608 C C . HIS A 1 75 ? -1.492 0.241 9.025 1.00 93.81 75 HIS A C 1
ATOM 610 O O . HIS A 1 75 ? -2.484 0.233 9.754 1.00 93.81 75 HIS A O 1
ATOM 616 N N . ILE A 1 76 ? -1.485 -0.248 7.789 1.00 94.88 76 ILE A N 1
ATOM 617 C CA . ILE A 1 76 ? -2.646 -0.869 7.161 1.00 94.88 76 ILE A CA 1
ATOM 618 C C . ILE A 1 76 ? -3.004 -2.166 7.877 1.00 94.88 76 ILE A C 1
ATOM 620 O O . ILE A 1 76 ? -4.174 -2.354 8.194 1.00 94.88 76 ILE A O 1
ATOM 624 N N . GLU A 1 77 ? -2.029 -3.012 8.211 1.00 94.81 77 GLU A N 1
ATOM 625 C CA . GLU A 1 77 ? -2.262 -4.222 9.012 1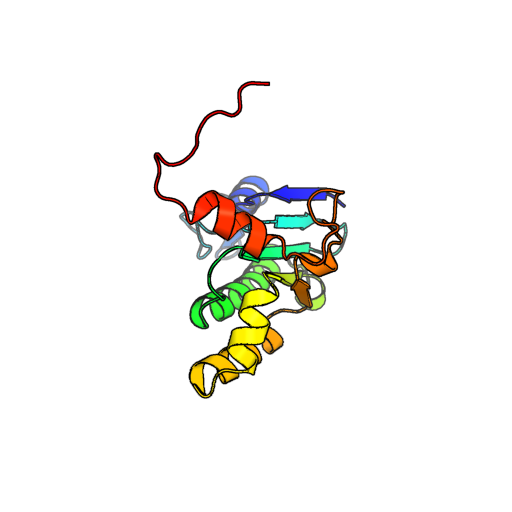.00 94.81 77 GLU A CA 1
ATOM 626 C C . GLU A 1 77 ? -2.972 -3.875 10.325 1.00 94.81 77 GLU A C 1
ATOM 628 O O . GLU A 1 77 ? -4.026 -4.423 10.637 1.00 94.81 77 GLU A O 1
ATOM 633 N N . ARG A 1 78 ? -2.473 -2.876 11.060 1.00 91.25 78 ARG A N 1
ATOM 634 C CA . ARG A 1 78 ? -3.094 -2.447 12.324 1.00 91.25 78 ARG A CA 1
ATOM 635 C C . ARG A 1 78 ? -4.477 -1.820 12.153 1.00 91.25 78 ARG A C 1
ATOM 637 O O . ARG A 1 78 ? -5.281 -1.899 13.075 1.00 91.25 78 ARG A O 1
ATOM 644 N N . LEU A 1 79 ? -4.730 -1.139 11.037 1.00 92.81 79 LEU A N 1
ATOM 645 C CA . LEU A 1 79 ? -5.994 -0.445 10.783 1.00 92.81 79 LEU A CA 1
ATOM 646 C C . LEU A 1 79 ? -7.089 -1.396 10.281 1.00 92.81 79 LEU A C 1
ATOM 648 O O . LEU A 1 79 ? -8.259 -1.219 10.611 1.00 92.81 79 LEU A O 1
ATOM 652 N N . THR A 1 80 ? -6.705 -2.392 9.487 1.00 92.44 80 THR A N 1
ATOM 653 C CA . THR A 1 80 ? -7.628 -3.300 8.789 1.00 92.44 80 THR A CA 1
ATOM 654 C C . THR A 1 80 ? -7.742 -4.672 9.448 1.00 92.44 80 THR A C 1
ATOM 656 O O . THR A 1 80 ? -8.713 -5.382 9.207 1.00 92.44 80 THR A O 1
ATOM 659 N N . GLY A 1 81 ? -6.752 -5.066 10.255 1.00 92.50 81 GLY A N 1
ATOM 660 C CA . GLY A 1 81 ? -6.601 -6.434 10.753 1.00 92.50 81 GLY A CA 1
ATOM 661 C C . GLY A 1 81 ? -6.109 -7.426 9.693 1.00 92.50 81 GLY A C 1
ATOM 662 O O . GLY A 1 81 ? -6.012 -8.617 9.978 1.00 92.50 81 GLY A O 1
ATOM 663 N N . LEU A 1 82 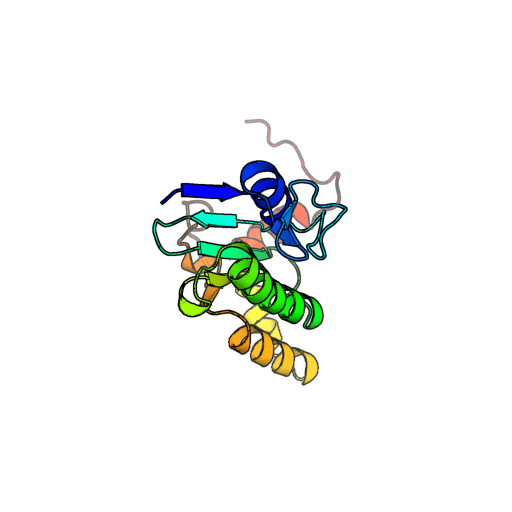? -5.810 -6.963 8.476 1.00 94.31 82 LEU A N 1
ATOM 664 C CA . LEU A 1 82 ? -5.276 -7.798 7.411 1.00 94.31 82 LEU A CA 1
ATOM 665 C C . LEU A 1 82 ? -3.825 -8.181 7.724 1.00 94.31 82 LEU A C 1
ATOM 667 O O . LEU A 1 82 ? -3.009 -7.307 7.999 1.00 94.31 82 LEU A O 1
ATOM 671 N N . GLU A 1 83 ? -3.491 -9.468 7.636 1.00 95.00 83 GLU A N 1
ATOM 672 C CA . GLU A 1 83 ? -2.123 -9.943 7.870 1.00 95.00 83 GLU A CA 1
ATOM 673 C C . GLU A 1 83 ? -1.113 -9.256 6.940 1.00 95.00 83 GLU A C 1
ATOM 675 O O . GLU A 1 83 ? -1.366 -9.104 5.740 1.00 95.00 83 GLU A O 1
ATOM 680 N N . ARG A 1 84 ? 0.087 -8.936 7.445 1.00 93.38 84 ARG A N 1
ATOM 681 C CA . ARG A 1 84 ? 1.162 -8.336 6.635 1.00 93.38 84 ARG A CA 1
ATOM 682 C C . ARG A 1 84 ? 1.443 -9.097 5.337 1.00 93.38 84 ARG A C 1
ATOM 684 O O . ARG A 1 84 ? 1.724 -8.462 4.324 1.00 93.38 84 ARG A O 1
ATOM 691 N N . SER A 1 85 ? 1.344 -10.427 5.340 1.00 91.44 85 SER A N 1
ATOM 692 C CA . SER A 1 85 ? 1.567 -11.291 4.164 1.00 91.44 85 SER A CA 1
ATOM 693 C C . SER A 1 85 ? 0.580 -11.039 3.010 1.00 91.44 85 SER A C 1
ATOM 695 O O . SER A 1 85 ? 0.843 -11.417 1.868 1.00 91.44 85 SER A O 1
ATOM 697 N N . LYS A 1 86 ? -0.555 -10.395 3.300 1.00 95.00 86 LYS A N 1
ATOM 698 C CA . LYS A 1 86 ? -1.631 -10.070 2.358 1.00 95.00 86 LYS A CA 1
ATOM 699 C C . LYS A 1 86 ? -1.594 -8.620 1.871 1.00 95.00 86 LYS A C 1
ATOM 701 O O . LYS A 1 86 ? -2.407 -8.250 1.025 1.00 95.00 86 LYS A O 1
ATOM 706 N N . ILE A 1 87 ? -0.671 -7.809 2.383 1.00 95.38 87 ILE A N 1
ATOM 707 C CA . ILE A 1 87 ? -0.453 -6.421 1.967 1.00 95.38 87 ILE A CA 1
ATOM 708 C C . ILE A 1 87 ? 0.829 -6.395 1.140 1.00 95.38 87 ILE A C 1
ATOM 710 O O . ILE A 1 87 ? 1.916 -6.494 1.692 1.00 95.38 87 ILE A O 1
ATOM 714 N N . LEU A 1 88 ? 0.718 -6.304 -0.179 1.00 94.06 88 LEU A N 1
ATOM 715 C CA . LEU A 1 88 ? 1.863 -6.363 -1.082 1.00 94.06 88 LEU A CA 1
ATOM 716 C C . LEU A 1 88 ? 2.276 -4.959 -1.503 1.00 94.06 88 LEU A C 1
ATOM 718 O O . LEU A 1 88 ? 1.484 -4.232 -2.097 1.00 94.06 88 LEU A O 1
ATOM 722 N N . LEU A 1 89 ? 3.522 -4.597 -1.224 1.00 92.00 89 LEU A N 1
ATOM 723 C CA . LEU A 1 89 ? 4.136 -3.358 -1.680 1.00 92.00 89 LEU A CA 1
ATOM 724 C C . LEU A 1 89 ? 4.910 -3.623 -2.967 1.00 92.00 89 LEU A C 1
ATOM 726 O O . LEU A 1 89 ? 5.878 -4.385 -2.976 1.00 92.00 89 LEU A O 1
ATOM 730 N N . VAL A 1 90 ? 4.516 -2.962 -4.048 1.00 90.62 90 VAL A N 1
ATOM 731 C CA . VAL A 1 90 ? 5.129 -3.107 -5.366 1.00 90.62 90 VAL A CA 1
ATOM 732 C C . VAL A 1 90 ? 5.683 -1.765 -5.825 1.00 90.62 90 VAL A C 1
ATOM 734 O O . VAL A 1 90 ? 4.985 -0.754 -5.828 1.00 90.62 90 VAL A O 1
ATOM 737 N N . GLY A 1 91 ? 6.952 -1.749 -6.221 1.00 87.06 91 GLY A N 1
ATOM 738 C CA . GLY A 1 91 ? 7.561 -0.587 -6.860 1.00 87.06 91 GLY A CA 1
ATOM 739 C C . GLY A 1 91 ? 7.464 -0.722 -8.374 1.00 87.06 91 GLY A C 1
ATOM 740 O O . GLY A 1 91 ? 7.932 -1.719 -8.916 1.00 87.06 91 GLY A O 1
ATOM 741 N N . LEU A 1 92 ? 6.896 0.266 -9.061 1.00 85.81 92 LEU A N 1
ATOM 742 C CA . LEU A 1 92 ? 6.885 0.347 -10.521 1.00 85.81 92 LEU A CA 1
ATOM 743 C C . LEU A 1 92 ? 7.784 1.497 -10.983 1.00 85.81 92 LEU A C 1
ATOM 745 O O . LEU A 1 92 ? 7.519 2.661 -10.676 1.00 85.81 92 LEU A O 1
ATOM 749 N N . TRP A 1 93 ? 8.851 1.192 -11.726 1.00 79.81 93 TRP A N 1
ATOM 750 C CA . TRP A 1 93 ? 9.838 2.209 -12.105 1.00 79.81 93 TRP A CA 1
ATOM 751 C C . TRP A 1 93 ? 10.435 2.056 -13.503 1.00 79.81 93 TRP A C 1
ATOM 753 O O . TRP A 1 93 ? 10.326 1.023 -14.159 1.00 79.81 93 TRP A O 1
ATOM 763 N N . SER A 1 94 ? 11.118 3.102 -13.977 1.00 72.62 94 SER A N 1
ATOM 764 C CA . SER A 1 94 ? 11.857 3.057 -15.244 1.00 72.62 94 SER A CA 1
ATOM 765 C C . SER A 1 94 ? 13.144 2.233 -15.141 1.00 72.62 94 SER A C 1
ATOM 767 O O . SER A 1 94 ? 14.014 2.508 -14.307 1.00 72.62 94 SER A O 1
ATOM 769 N N . SER A 1 95 ? 13.292 1.257 -16.041 1.00 67.44 95 SER A N 1
ATOM 770 C CA . SER A 1 95 ? 14.493 0.414 -16.149 1.00 67.44 95 SER A CA 1
ATOM 771 C C . SER A 1 95 ? 15.775 1.214 -16.449 1.00 67.44 95 SER A C 1
ATOM 773 O O . SER A 1 95 ? 16.885 0.782 -16.117 1.00 67.44 95 SER A O 1
ATOM 775 N N . HIS A 1 96 ? 15.636 2.418 -17.015 1.00 65.12 96 HIS A N 1
ATOM 776 C CA . HIS A 1 96 ? 16.732 3.345 -17.287 1.00 65.12 96 HIS A CA 1
ATOM 777 C C . HIS A 1 96 ? 17.503 3.738 -16.016 1.00 65.12 96 HIS A C 1
ATOM 779 O O . HIS A 1 96 ? 18.736 3.797 -16.019 1.00 65.12 96 HIS A O 1
ATOM 785 N N . TYR A 1 97 ? 16.806 3.932 -14.891 1.00 61.56 97 TYR A N 1
ATOM 786 C CA . TYR A 1 97 ? 17.455 4.279 -13.621 1.00 61.56 97 TYR A CA 1
ATOM 787 C C . TYR A 1 97 ? 18.085 3.075 -12.916 1.00 61.56 97 TYR A C 1
ATOM 789 O O . TYR A 1 97 ? 18.924 3.254 -12.032 1.00 61.56 97 TYR A O 1
ATOM 797 N N . THR A 1 98 ? 17.734 1.857 -13.329 1.00 60.22 98 THR A N 1
ATOM 798 C CA . THR A 1 98 ? 18.298 0.613 -12.795 1.00 60.22 98 THR A CA 1
ATOM 799 C C . THR A 1 98 ? 19.700 0.362 -13.347 1.00 60.22 98 THR A C 1
ATOM 801 O O . THR A 1 98 ? 20.621 0.066 -12.586 1.00 60.22 98 THR A O 1
ATOM 804 N N . LYS A 1 99 ? 19.904 0.575 -14.656 1.00 55.97 99 LYS A N 1
ATOM 805 C CA . LYS A 1 99 ? 21.224 0.443 -15.308 1.00 55.97 99 LYS A CA 1
ATOM 806 C C . LYS A 1 99 ? 22.236 1.450 -14.766 1.00 55.97 99 LYS A C 1
ATOM 808 O O . LYS A 1 99 ? 23.329 1.080 -14.357 1.00 55.97 99 LYS A O 1
ATOM 813 N N . ARG A 1 100 ? 21.827 2.717 -14.651 1.00 55.19 100 ARG A N 1
ATOM 814 C CA . ARG A 1 100 ? 22.693 3.791 -14.139 1.00 55.19 100 ARG A CA 1
ATOM 815 C C . ARG A 1 100 ? 23.158 3.547 -12.701 1.00 55.19 100 ARG A C 1
ATOM 817 O O . ARG A 1 100 ? 24.237 3.999 -12.331 1.00 55.19 100 ARG A O 1
ATOM 824 N N . ALA A 1 101 ? 22.354 2.851 -11.899 1.00 54.72 101 ALA A N 1
ATOM 825 C CA . ALA A 1 101 ? 22.727 2.480 -10.543 1.00 54.72 101 ALA A CA 1
ATOM 826 C C . ALA A 1 101 ? 23.666 1.269 -10.483 1.00 54.72 101 ALA A C 1
ATOM 828 O O . ALA A 1 101 ? 24.596 1.280 -9.681 1.00 54.72 101 ALA A O 1
ATOM 829 N N . ALA A 1 102 ? 23.455 0.264 -11.338 1.00 53.41 102 ALA A N 1
ATOM 830 C CA . ALA A 1 102 ? 24.332 -0.903 -11.445 1.00 53.41 102 ALA A CA 1
ATOM 831 C C . ALA A 1 102 ? 25.737 -0.538 -11.961 1.00 53.41 102 ALA A C 1
ATOM 833 O O . ALA A 1 102 ? 26.726 -1.082 -11.479 1.00 53.41 102 ALA A O 1
ATOM 834 N N . ASP A 1 103 ? 25.824 0.431 -12.877 1.00 55.47 103 ASP A N 1
ATOM 835 C CA . ASP A 1 103 ? 27.089 0.916 -13.449 1.00 55.47 103 ASP A CA 1
ATOM 836 C C . ASP A 1 103 ? 27.769 2.001 -12.586 1.00 55.47 103 ASP A C 1
ATOM 838 O O . ASP A 1 103 ? 28.877 2.461 -12.884 1.00 55.47 103 ASP A O 1
ATOM 842 N N . SER A 1 104 ? 27.112 2.446 -11.510 1.00 55.12 104 SER A N 1
ATOM 843 C CA . SER A 1 104 ? 27.623 3.508 -10.646 1.00 55.12 104 SER A CA 1
ATOM 844 C C . SER A 1 104 ? 28.747 3.000 -9.742 1.00 55.12 104 SER A C 1
ATOM 846 O O . SER A 1 104 ? 28.554 2.107 -8.922 1.00 55.12 104 SER A O 1
ATOM 848 N N . ARG A 1 105 ? 29.913 3.659 -9.799 1.00 55.19 105 ARG A N 1
ATOM 849 C CA . ARG A 1 105 ? 30.998 3.478 -8.813 1.00 55.19 105 ARG A CA 1
ATOM 850 C C . ARG A 1 105 ? 30.705 4.137 -7.458 1.00 55.19 105 ARG A C 1
ATOM 852 O O . ARG A 1 105 ? 31.492 3.987 -6.527 1.00 55.19 105 ARG A O 1
ATOM 859 N N . ASP A 1 106 ? 29.607 4.884 -7.339 1.00 56.44 106 ASP A N 1
ATOM 860 C CA . ASP A 1 106 ? 29.163 5.462 -6.069 1.00 56.44 106 ASP A CA 1
ATOM 861 C C . ASP A 1 106 ? 28.439 4.392 -5.241 1.00 56.44 106 ASP A C 1
ATOM 863 O O . ASP A 1 106 ? 27.300 4.019 -5.537 1.00 56.44 106 ASP A O 1
ATOM 867 N N . ALA A 1 107 ? 29.103 3.920 -4.184 1.00 54.88 107 ALA A N 1
ATOM 868 C CA . ALA A 1 107 ? 28.587 2.906 -3.267 1.00 54.88 107 ALA A CA 1
ATOM 869 C C . ALA A 1 107 ? 27.214 3.268 -2.669 1.00 54.88 107 ALA A C 1
ATOM 871 O O . ALA A 1 107 ? 26.424 2.374 -2.375 1.00 54.88 107 ALA A O 1
ATOM 872 N N . ARG A 1 108 ? 26.883 4.562 -2.551 1.00 51.59 108 ARG A N 1
ATOM 873 C CA . ARG A 1 108 ? 25.574 5.015 -2.051 1.00 51.59 108 ARG A CA 1
ATOM 874 C C . ARG A 1 108 ? 24.445 4.687 -3.023 1.00 51.59 108 ARG A C 1
ATOM 876 O O . ARG A 1 108 ? 23.332 4.423 -2.590 1.00 51.59 108 ARG A O 1
ATOM 883 N N . VAL A 1 109 ? 24.724 4.689 -4.326 1.00 53.31 109 VAL A N 1
ATOM 884 C CA . VAL A 1 109 ? 23.746 4.382 -5.383 1.00 53.31 109 VAL A CA 1
ATOM 885 C C . VAL A 1 109 ? 23.537 2.868 -5.520 1.00 53.31 109 VAL A C 1
ATOM 887 O O . VAL A 1 109 ? 22.419 2.419 -5.780 1.00 53.31 109 VAL A O 1
ATOM 890 N N . ALA A 1 110 ? 24.586 2.075 -5.294 1.00 54.59 110 ALA A N 1
ATOM 891 C CA . ALA A 1 110 ? 24.498 0.617 -5.274 1.00 54.59 110 ALA A CA 1
ATOM 892 C C . ALA A 1 110 ? 23.747 0.096 -4.031 1.00 54.59 110 ALA A C 1
ATOM 894 O O . ALA A 1 110 ? 22.839 -0.728 -4.157 1.00 54.59 110 ALA A O 1
ATOM 895 N N . ASP A 1 111 ? 24.065 0.618 -2.841 1.00 55.47 111 ASP A N 1
ATOM 896 C CA . ASP A 1 111 ? 23.407 0.232 -1.581 1.00 55.47 111 ASP A CA 1
ATOM 897 C C . ASP A 1 111 ? 21.915 0.603 -1.578 1.00 55.47 111 ASP A C 1
ATOM 899 O O . ASP A 1 111 ? 21.058 -0.156 -1.132 1.00 55.47 111 ASP A O 1
ATOM 903 N N . PHE A 1 112 ? 21.589 1.725 -2.211 1.00 56.53 112 PHE A N 1
ATOM 904 C CA . PHE A 1 112 ? 20.231 2.167 -2.482 1.00 56.53 112 PHE A CA 1
ATOM 905 C C . PHE A 1 112 ? 19.407 1.189 -3.331 1.00 56.53 112 PHE A C 1
ATOM 907 O O . PHE A 1 112 ? 18.255 0.902 -3.022 1.00 56.53 112 PHE A O 1
ATOM 914 N N . HIS A 1 113 ? 19.988 0.619 -4.386 1.00 60.97 113 HIS A N 1
ATOM 915 C CA . HIS A 1 113 ? 19.310 -0.432 -5.150 1.00 60.97 113 HIS A CA 1
ATOM 916 C C . HIS A 1 113 ? 19.136 -1.716 -4.330 1.00 60.97 113 HIS A C 1
ATOM 918 O O . HIS A 1 113 ? 18.109 -2.393 -4.430 1.00 60.97 113 HIS A O 1
ATOM 924 N N . GLY A 1 114 ? 20.127 -2.038 -3.497 1.00 59.44 114 GLY A N 1
ATOM 925 C CA . GLY A 1 114 ? 20.061 -3.154 -2.560 1.00 59.44 114 GLY A CA 1
ATOM 926 C C . GLY A 1 114 ? 19.009 -2.976 -1.460 1.00 59.44 114 GLY A C 1
ATOM 927 O O . GLY A 1 114 ? 18.465 -3.978 -0.998 1.00 59.44 114 GLY A O 1
ATOM 928 N N . SER A 1 115 ? 18.712 -1.746 -1.031 1.00 60.00 115 SER A N 1
ATOM 929 C CA . SER A 1 115 ? 17.658 -1.455 -0.051 1.00 60.00 115 SER A CA 1
ATOM 930 C C . SER A 1 115 ? 16.272 -1.452 -0.689 1.00 60.00 115 SER A C 1
ATOM 932 O O . SER A 1 115 ? 15.369 -2.090 -0.161 1.00 60.00 115 SER A O 1
ATOM 934 N N . ILE A 1 116 ? 16.112 -0.876 -1.884 1.00 62.62 116 ILE A N 1
ATOM 935 C CA . ILE A 1 116 ? 14.837 -0.923 -2.615 1.00 62.62 116 ILE A CA 1
ATOM 936 C C . ILE A 1 116 ? 14.393 -2.376 -2.858 1.00 62.62 116 ILE A C 1
ATOM 938 O O . ILE A 1 116 ? 13.246 -2.721 -2.588 1.00 62.62 116 ILE A O 1
ATOM 942 N N . LYS A 1 117 ? 15.304 -3.261 -3.291 1.00 61.97 117 LYS A N 1
ATOM 943 C CA . LYS A 1 117 ? 14.999 -4.694 -3.479 1.00 61.97 117 LYS A CA 1
ATOM 944 C C . LYS A 1 117 ? 14.634 -5.437 -2.196 1.00 61.97 117 LYS A C 1
ATOM 946 O O . LYS A 1 117 ? 13.970 -6.461 -2.272 1.00 61.97 117 LYS A O 1
ATOM 951 N N . ARG A 1 118 ? 15.107 -4.971 -1.040 1.00 66.38 118 ARG A N 1
ATOM 952 C CA . ARG A 1 118 ? 14.780 -5.580 0.255 1.00 66.38 118 ARG A CA 1
ATOM 953 C C . ARG A 1 118 ? 13.420 -5.126 0.769 1.00 66.38 118 ARG A C 1
ATOM 955 O O . ARG A 1 118 ? 12.811 -5.832 1.568 1.00 66.38 118 ARG A O 1
ATOM 962 N N . ASP A 1 119 ? 12.977 -3.943 0.365 1.00 72.38 119 ASP A N 1
ATOM 963 C CA . ASP A 1 119 ? 11.918 -3.221 1.060 1.00 72.38 119 ASP A CA 1
ATOM 964 C C . ASP A 1 119 ? 10.570 -3.239 0.329 1.00 72.38 119 ASP A C 1
ATOM 966 O O . ASP A 1 119 ? 9.543 -3.017 0.972 1.00 72.38 119 ASP A O 1
ATOM 970 N N . PHE A 1 120 ? 10.569 -3.580 -0.961 1.00 81.31 120 PHE A N 1
ATOM 971 C CA . PHE A 1 120 ? 9.371 -3.947 -1.714 1.00 81.31 120 PHE A CA 1
ATOM 972 C C . PHE A 1 120 ? 9.206 -5.465 -1.788 1.00 81.31 120 PHE A C 1
ATOM 974 O O . PHE A 1 120 ? 10.188 -6.201 -1.880 1.00 81.31 120 PHE A O 1
ATOM 981 N N . ASP A 1 121 ? 7.954 -5.919 -1.805 1.00 85.44 121 ASP A N 1
ATOM 982 C CA . ASP A 1 121 ? 7.605 -7.328 -1.996 1.00 85.44 121 ASP A CA 1
ATOM 983 C C . ASP A 1 121 ? 7.807 -7.748 -3.463 1.00 85.44 121 ASP A C 1
ATOM 985 O O . ASP A 1 121 ? 8.147 -8.895 -3.753 1.00 85.44 121 ASP A O 1
ATOM 989 N N . ALA A 1 122 ? 7.641 -6.806 -4.398 1.0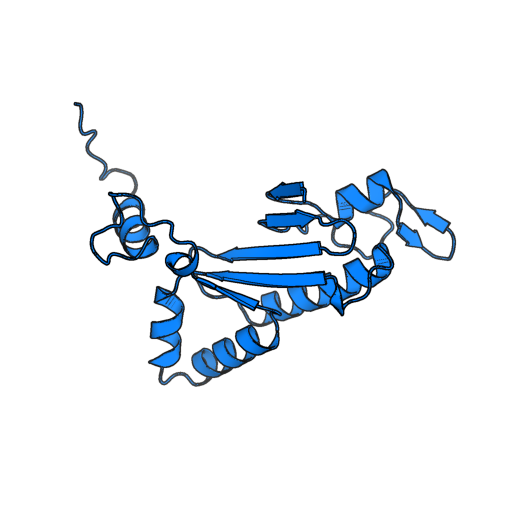0 85.25 122 ALA A N 1
ATOM 990 C CA . ALA A 1 122 ? 8.000 -6.983 -5.798 1.00 85.25 122 ALA A CA 1
ATOM 991 C C . ALA A 1 122 ? 8.396 -5.662 -6.463 1.00 85.25 122 ALA A C 1
ATOM 993 O O . ALA A 1 122 ? 8.039 -4.566 -6.028 1.00 85.25 122 ALA A O 1
ATOM 994 N N . ILE A 1 123 ? 9.124 -5.781 -7.565 1.00 82.12 123 ILE A N 1
ATOM 995 C CA . ILE A 1 123 ? 9.549 -4.661 -8.392 1.00 82.12 123 ILE A CA 1
ATOM 996 C C . ILE A 1 123 ? 9.152 -4.977 -9.821 1.00 82.12 123 ILE A C 1
ATOM 998 O O . ILE A 1 123 ? 9.501 -6.039 -10.332 1.00 82.12 123 ILE A O 1
ATOM 1002 N N . LEU A 1 124 ? 8.471 -4.032 -10.452 1.00 81.38 124 LEU A N 1
ATOM 1003 C CA . LEU A 1 124 ? 8.135 -4.063 -11.862 1.00 81.38 124 LEU A CA 1
ATOM 1004 C C . LEU A 1 124 ? 8.819 -2.900 -12.568 1.00 81.38 124 LEU A C 1
ATOM 1006 O O . LEU A 1 124 ? 9.057 -1.826 -12.000 1.00 81.38 124 LEU A O 1
ATOM 1010 N N . HIS A 1 125 ? 9.140 -3.104 -13.831 1.00 78.88 125 HIS A N 1
ATOM 1011 C CA . HIS A 1 125 ? 9.541 -2.049 -14.736 1.00 78.88 125 HIS A CA 1
ATOM 1012 C C . HIS A 1 125 ? 8.411 -1.770 -15.709 1.00 78.88 125 HIS A C 1
ATOM 1014 O O . HIS A 1 125 ? 7.650 -2.657 -16.077 1.00 78.88 125 HIS A O 1
ATOM 1020 N N . TRP A 1 126 ? 8.309 -0.533 -16.178 1.00 75.06 126 TRP A N 1
ATOM 1021 C CA . TRP A 1 126 ? 7.306 -0.191 -17.192 1.00 75.06 126 TRP A CA 1
ATOM 1022 C C . TRP A 1 126 ? 7.441 -1.022 -18.475 1.00 75.06 126 TRP A C 1
ATOM 1024 O O . TRP A 1 126 ? 6.437 -1.317 -19.115 1.00 75.06 126 TRP A O 1
ATOM 1034 N N . ASN A 1 127 ? 8.659 -1.467 -18.801 1.00 72.44 127 ASN A N 1
ATOM 1035 C CA . ASN A 1 127 ? 8.903 -2.403 -19.900 1.00 72.44 127 ASN A CA 1
ATOM 1036 C C . ASN A 1 127 ? 8.308 -3.797 -19.633 1.00 72.44 127 ASN A C 1
ATOM 1038 O O . ASN A 1 127 ? 7.892 -4.462 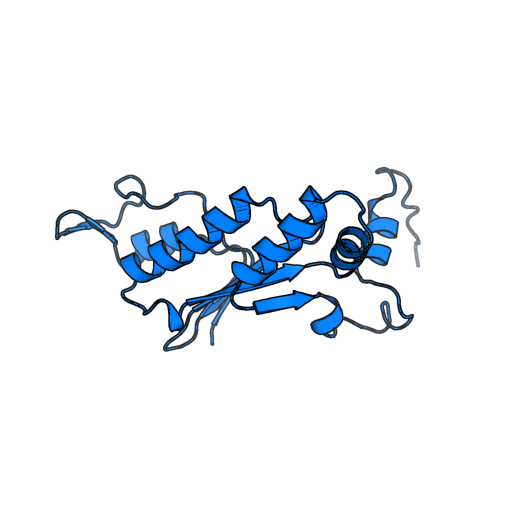-20.577 1.00 72.44 127 ASN A O 1
ATOM 1042 N N . ASP A 1 128 ? 8.213 -4.221 -18.369 1.00 73.81 128 ASP A N 1
ATOM 1043 C CA . ASP A 1 128 ? 7.603 -5.503 -17.990 1.00 73.81 128 ASP A CA 1
ATOM 1044 C C . ASP A 1 128 ? 6.081 -5.482 -18.185 1.00 73.81 128 ASP A C 1
ATOM 1046 O O . ASP A 1 128 ? 5.462 -6.526 -18.376 1.00 73.81 128 ASP A O 1
ATOM 1050 N N . LEU A 1 129 ? 5.467 -4.293 -18.162 1.00 71.88 129 LEU A N 1
ATOM 1051 C CA . LEU A 1 129 ? 4.024 -4.124 -18.338 1.00 71.88 129 LEU A CA 1
ATOM 1052 C C . LEU A 1 129 ? 3.572 -4.253 -19.797 1.00 71.88 129 LEU A C 1
ATOM 1054 O O . LEU A 1 129 ? 2.378 -4.145 -20.070 1.00 71.88 129 LEU A O 1
ATOM 1058 N N . GLY A 1 130 ? 4.498 -4.455 -20.740 1.00 59.59 130 GLY A N 1
ATOM 1059 C CA . GLY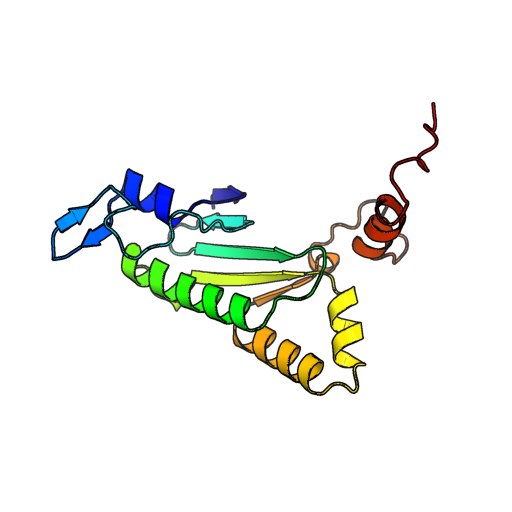 A 1 130 ? 4.155 -4.632 -22.148 1.00 59.59 130 GLY A CA 1
ATOM 1060 C C . GLY A 1 130 ? 3.431 -3.426 -22.748 1.00 59.59 130 GLY A C 1
ATOM 1061 O O . GLY A 1 130 ? 2.702 -3.586 -23.725 1.00 59.59 130 GLY A O 1
ATOM 1062 N N . ILE A 1 131 ? 3.630 -2.218 -22.193 1.00 56.09 131 ILE A N 1
ATOM 1063 C CA . ILE A 1 131 ? 3.166 -0.950 -22.781 1.00 56.09 131 ILE A CA 1
ATOM 1064 C C . ILE A 1 131 ? 4.070 -0.628 -23.981 1.00 56.09 131 ILE A C 1
ATOM 1066 O O . ILE A 1 131 ? 4.735 0.400 -24.048 1.00 56.09 131 ILE A O 1
ATOM 1070 N N . ALA A 1 132 ? 4.136 -1.563 -24.922 1.00 48.16 132 ALA A N 1
ATOM 1071 C CA . ALA A 1 132 ? 4.756 -1.417 -26.213 1.00 48.16 132 ALA A CA 1
ATOM 1072 C C . ALA A 1 132 ? 3.635 -1.403 -27.259 1.00 48.16 132 ALA A C 1
ATOM 1074 O O . ALA A 1 132 ? 3.392 -2.379 -27.959 1.00 48.16 132 ALA A O 1
ATOM 1075 N N . GLY A 1 133 ? 2.867 -0.310 -27.309 1.00 48.16 133 GLY A N 1
ATOM 1076 C CA . GLY A 1 133 ? 2.051 -0.029 -28.493 1.00 48.16 133 GLY A CA 1
ATOM 1077 C C . GLY A 1 133 ? 2.956 0.247 -29.708 1.00 48.16 133 GLY A C 1
ATOM 1078 O O . GLY A 1 133 ? 4.156 0.440 -29.525 1.00 48.16 133 GLY A O 1
ATOM 1079 N N . PRO A 1 134 ? 2.418 0.375 -30.934 1.00 48.66 134 PRO A N 1
ATOM 1080 C CA . PRO A 1 134 ? 3.211 0.598 -32.155 1.00 48.66 134 PRO A CA 1
ATOM 1081 C C . PRO A 1 134 ? 4.184 1.798 -32.099 1.00 48.66 134 PRO A C 1
ATOM 1083 O O . PRO A 1 134 ? 5.147 1.855 -32.854 1.00 48.66 134 PRO A O 1
ATOM 1086 N N . ALA A 1 135 ? 3.963 2.757 -31.189 1.00 48.47 135 ALA A N 1
ATOM 1087 C CA . ALA A 1 135 ? 4.857 3.894 -30.930 1.00 48.47 135 ALA A CA 1
ATOM 1088 C C . ALA A 1 135 ? 6.107 3.560 -30.077 1.00 48.47 135 ALA A C 1
ATOM 1090 O O . ALA A 1 135 ? 7.046 4.350 -30.021 1.00 48.47 135 ALA A O 1
ATOM 1091 N N . PHE A 1 136 ? 6.129 2.402 -29.419 1.00 51.25 136 PHE A N 1
ATOM 1092 C CA . PHE A 1 136 ? 7.198 1.901 -28.541 1.00 51.25 136 PHE A CA 1
ATOM 1093 C C . PHE A 1 136 ? 7.905 0.665 -29.124 1.00 51.25 136 PHE A C 1
ATOM 1095 O O . PHE A 1 136 ? 8.889 0.185 -28.566 1.00 51.25 136 PHE A O 1
ATOM 1102 N N . ASP A 1 137 ? 7.451 0.197 -30.288 1.00 48.28 137 ASP A N 1
ATOM 1103 C CA . ASP A 1 137 ? 7.863 -1.032 -30.984 1.00 48.28 137 ASP A CA 1
ATOM 1104 C C . ASP A 1 137 ? 9.296 -0.985 -31.572 1.00 48.28 137 ASP A C 1
ATOM 1106 O O . ASP A 1 137 ? 9.723 -1.856 -32.322 1.00 48.28 137 ASP A O 1
ATOM 1110 N N . ALA A 1 138 ? 10.078 0.043 -31.233 1.00 48.88 138 ALA A N 1
ATOM 1111 C CA . ALA A 1 138 ? 11.411 0.297 -31.784 1.00 48.88 138 ALA A CA 1
ATOM 1112 C C . ALA A 1 138 ? 12.554 0.083 -30.771 1.00 48.88 138 ALA A C 1
ATOM 1114 O O . ALA A 1 138 ? 13.624 0.674 -30.915 1.00 48.88 138 ALA A O 1
ATOM 1115 N N . GLY A 1 139 ? 12.339 -0.706 -29.710 1.00 52.03 139 GLY A N 1
ATOM 1116 C CA . GLY A 1 139 ? 13.354 -0.921 -28.665 1.00 52.03 139 GLY A CA 1
ATOM 1117 C C . GLY A 1 139 ? 13.674 0.338 -27.849 1.00 52.03 139 GLY A C 1
ATOM 1118 O O . GLY A 1 139 ? 14.731 0.425 -27.222 1.00 52.03 139 GLY A O 1
ATOM 1119 N N . ARG A 1 140 ? 12.768 1.321 -27.876 1.00 52.97 140 ARG A N 1
ATOM 1120 C CA . ARG A 1 140 ? 12.876 2.585 -27.148 1.00 52.97 140 ARG A CA 1
ATOM 1121 C C . ARG A 1 140 ? 12.108 2.489 -25.837 1.00 52.97 140 ARG A C 1
ATOM 1123 O O . ARG A 1 140 ? 10.936 2.129 -25.834 1.00 52.97 140 ARG A O 1
ATOM 1130 N N . ASP A 1 141 ? 12.764 2.849 -24.740 1.00 62.06 141 ASP A N 1
ATOM 1131 C CA . ASP A 1 141 ? 12.135 2.908 -23.418 1.00 62.06 141 ASP A CA 1
ATOM 1132 C C . ASP A 1 141 ? 11.087 4.036 -23.379 1.00 62.06 141 ASP A C 1
ATOM 1134 O O . ASP A 1 141 ? 11.323 5.127 -23.912 1.00 62.06 141 ASP A O 1
ATOM 1138 N N . LEU A 1 142 ? 9.952 3.803 -22.710 1.00 63.00 142 LEU A N 1
ATOM 1139 C CA . LEU A 1 142 ? 8.881 4.789 -22.507 1.00 63.00 142 LEU A CA 1
ATOM 1140 C C . LEU A 1 142 ? 9.427 6.128 -21.997 1.00 63.00 142 LEU A C 1
ATOM 1142 O O . LEU A 1 142 ? 8.980 7.199 -22.405 1.00 63.00 142 LEU A O 1
ATOM 1146 N N . PHE A 1 143 ? 10.452 6.060 -21.154 1.00 62.53 143 PHE A N 1
ATOM 1147 C CA . PHE A 1 143 ? 11.085 7.226 -20.549 1.00 62.53 143 PHE A CA 1
ATOM 1148 C C . PHE A 1 143 ? 12.050 7.942 -21.477 1.00 62.53 143 PHE A C 1
ATOM 1150 O O . PHE A 1 143 ? 12.158 9.152 -21.379 1.00 62.53 143 PHE A O 1
ATOM 1157 N N . GLN A 1 144 ? 12.680 7.252 -22.430 1.00 63.12 144 GLN A N 1
ATOM 1158 C CA . GLN A 1 144 ? 13.450 7.928 -23.480 1.00 63.12 144 GLN A CA 1
ATOM 1159 C C . GLN A 1 144 ? 12.521 8.752 -24.376 1.00 63.12 144 GLN A C 1
ATOM 1161 O O . GLN A 1 144 ? 12.835 9.883 -24.729 1.00 63.12 144 GLN A O 1
ATOM 1166 N N . VAL A 1 145 ? 11.343 8.208 -24.700 1.00 63.56 145 VAL A N 1
ATOM 1167 C CA . VAL A 1 145 ? 10.300 8.939 -25.436 1.00 63.56 145 VAL A CA 1
ATOM 1168 C C . VAL A 1 145 ? 9.785 10.122 -24.611 1.00 63.56 145 VAL A C 1
ATOM 1170 O O . VAL A 1 145 ? 9.683 11.229 -25.133 1.00 63.56 145 VAL A O 1
ATOM 1173 N N . ALA A 1 146 ? 9.494 9.918 -23.324 1.00 62.22 146 ALA A N 1
ATOM 1174 C CA . ALA A 1 146 ? 9.033 10.987 -22.443 1.00 62.22 146 ALA A CA 1
ATOM 1175 C C . ALA A 1 146 ? 10.093 12.087 -22.259 1.00 62.22 146 ALA A C 1
ATOM 1177 O O . ALA A 1 146 ? 9.760 13.262 -22.363 1.00 62.22 146 ALA A O 1
ATOM 1178 N N . ASP A 1 147 ? 11.362 11.737 -22.055 1.00 63.78 147 ASP A N 1
ATOM 1179 C CA . ASP A 1 147 ? 12.460 12.698 -21.920 1.00 63.78 147 ASP A CA 1
ATOM 1180 C C . ASP A 1 147 ? 12.682 13.490 -23.222 1.00 63.78 147 ASP A C 1
ATOM 1182 O O . ASP A 1 147 ? 12.963 14.684 -23.174 1.00 63.78 147 ASP A O 1
ATOM 1186 N N . GLU A 1 148 ? 12.502 12.881 -24.398 1.00 67.25 148 GLU A N 1
ATOM 1187 C CA . GLU A 1 148 ? 12.539 13.598 -25.684 1.00 67.25 148 GLU A CA 1
ATOM 1188 C C . GLU A 1 148 ? 11.367 14.575 -25.849 1.00 67.25 148 GLU A C 1
ATOM 1190 O O . GLU A 1 148 ? 11.556 15.693 -26.339 1.00 67.25 148 GLU A O 1
ATOM 1195 N N . LEU A 1 149 ? 10.163 14.163 -25.445 1.00 60.72 149 LEU A N 1
ATOM 1196 C CA . LEU A 1 149 ? 8.956 14.985 -25.533 1.00 60.72 149 LEU A CA 1
ATOM 1197 C C . LEU A 1 149 ? 8.987 16.137 -24.521 1.00 60.72 149 LEU A C 1
ATOM 1199 O O . LEU A 1 149 ? 8.707 17.278 -24.876 1.00 60.72 149 LEU A O 1
ATOM 1203 N N . PHE A 1 150 ? 9.349 15.860 -23.270 1.00 56.97 150 PHE A N 1
ATOM 1204 C CA . PHE A 1 150 ? 9.209 16.787 -22.143 1.00 56.97 150 PHE A CA 1
ATOM 1205 C C . PHE A 1 150 ? 10.528 17.416 -21.672 1.00 56.97 150 PHE A C 1
ATOM 1207 O O . PHE A 1 150 ? 10.503 18.367 -20.894 1.00 56.97 150 PHE A O 1
ATOM 1214 N N . GLY A 1 151 ? 11.681 16.941 -22.149 1.00 54.97 151 GLY A N 1
ATOM 1215 C CA . GLY A 1 151 ? 12.990 17.562 -21.915 1.00 54.97 151 GLY A CA 1
ATOM 1216 C C . GLY A 1 151 ? 13.237 18.819 -22.757 1.00 54.97 151 GLY A C 1
ATOM 1217 O O . GLY A 1 151 ? 14.230 19.520 -22.550 1.00 54.97 151 GLY A O 1
ATOM 1218 N N . ARG A 1 152 ? 12.334 19.135 -23.692 1.00 50.38 152 ARG A N 1
ATOM 1219 C CA . ARG A 1 152 ? 12.332 20.392 -24.448 1.00 50.38 152 ARG A CA 1
ATOM 1220 C C . ARG A 1 152 ? 11.680 21.508 -23.637 1.00 50.38 152 ARG A C 1
ATOM 1222 O O . ARG A 1 152 ? 10.680 21.299 -22.953 1.00 50.38 152 ARG A O 1
ATOM 1229 N N . LYS A 1 153 ? 12.247 22.717 -23.703 1.00 44.31 153 LYS A N 1
ATOM 1230 C CA . LYS A 1 153 ? 11.699 23.879 -22.985 1.00 44.31 153 LYS A CA 1
ATOM 1231 C C . LYS A 1 153 ? 10.274 24.180 -23.486 1.00 44.31 153 LYS A C 1
ATOM 1233 O O . LYS A 1 153 ? 10.031 24.059 -24.690 1.00 44.31 153 LYS A O 1
ATOM 1238 N N . PRO A 1 154 ? 9.346 24.620 -22.611 1.00 38.03 154 PRO A N 1
ATOM 1239 C CA . PRO A 1 154 ? 8.019 25.061 -23.036 1.00 38.03 154 PRO A CA 1
ATOM 1240 C C . PRO A 1 154 ? 8.156 26.158 -24.107 1.00 38.03 154 PRO A C 1
ATOM 1242 O O . PRO A 1 154 ? 8.660 27.240 -23.812 1.00 38.03 154 PRO A O 1
ATOM 1245 N N . GLY A 1 155 ? 7.789 25.849 -25.357 1.00 48.03 155 GLY A N 1
ATOM 1246 C CA . GLY A 1 155 ? 7.949 26.735 -26.523 1.00 48.03 155 GLY A CA 1
ATOM 1247 C C . GLY A 1 155 ? 8.542 26.084 -27.784 1.00 48.03 155 GLY A C 1
ATOM 1248 O O . GLY A 1 155 ? 8.454 26.669 -28.857 1.00 48.03 155 GLY A O 1
ATOM 1249 N N . GLU A 1 156 ? 9.108 24.875 -27.695 1.00 50.25 156 GLU A N 1
ATOM 1250 C CA . GLU A 1 156 ? 9.682 24.162 -28.859 1.00 50.25 156 GLU A CA 1
ATOM 1251 C C . GLU A 1 156 ? 8.717 23.190 -29.558 1.00 50.25 156 GLU A C 1
ATOM 1253 O O . GLU A 1 156 ? 9.082 22.541 -30.543 1.00 50.25 156 GLU A O 1
ATOM 1258 N N . PHE A 1 157 ? 7.472 23.088 -29.091 1.00 48.28 157 PHE A N 1
ATOM 1259 C CA . PHE A 1 157 ? 6.440 22.346 -29.805 1.00 48.28 157 PHE A CA 1
ATOM 1260 C C . PHE A 1 157 ? 5.956 23.182 -30.991 1.00 48.28 157 PHE A C 1
ATOM 1262 O O . PHE A 1 157 ? 5.204 24.139 -30.823 1.00 48.28 157 PHE A O 1
ATOM 1269 N N . ARG A 1 158 ? 6.386 22.826 -32.206 1.00 44.16 158 ARG A N 1
ATOM 1270 C CA . ARG A 1 158 ? 5.649 23.225 -33.409 1.00 44.16 158 ARG A CA 1
ATOM 1271 C C . ARG A 1 158 ? 4.420 22.335 -33.497 1.00 44.16 158 ARG A C 1
ATOM 1273 O O . ARG A 1 158 ? 4.568 21.117 -33.578 1.00 44.16 158 ARG A O 1
ATOM 1280 N N . GLU A 1 159 ? 3.237 22.942 -33.469 1.00 43.81 159 GLU A N 1
ATOM 1281 C CA . GLU A 1 159 ? 2.002 22.259 -33.841 1.00 43.81 159 GLU A CA 1
ATOM 1282 C C . GLU A 1 159 ? 2.197 21.651 -35.229 1.00 43.81 159 GLU A C 1
ATOM 1284 O O . GLU A 1 159 ? 2.420 22.351 -36.218 1.00 43.81 159 GLU A O 1
ATOM 1289 N N . VAL A 1 160 ? 2.176 20.323 -35.290 1.00 46.88 160 VAL A N 1
ATOM 1290 C CA . VAL A 1 160 ? 2.070 19.619 -36.559 1.00 46.88 160 VAL A CA 1
ATOM 1291 C C . VAL A 1 160 ? 0.580 19.586 -36.860 1.00 46.88 160 VAL A C 1
ATOM 1293 O O . VAL A 1 160 ? -0.133 18.700 -36.398 1.00 46.88 160 VAL A O 1
ATOM 1296 N N . HIS A 1 161 ? 0.092 20.611 -37.557 1.00 38.22 161 HIS A N 1
ATOM 1297 C CA . HIS A 1 161 ? -1.233 20.542 -38.157 1.00 38.22 161 HIS A CA 1
ATOM 1298 C C . HIS A 1 161 ? -1.210 19.450 -39.229 1.00 38.22 161 HIS A C 1
ATOM 1300 O O . HIS A 1 161 ? -0.414 19.514 -40.169 1.00 38.22 161 HIS A O 1
ATOM 1306 N N . SER A 1 162 ? -2.046 18.433 -39.023 1.00 42.69 162 SER A N 1
ATOM 1307 C CA . SER A 1 162 ? -2.471 17.471 -40.042 1.00 42.69 162 SER A CA 1
ATOM 1308 C C . SER A 1 162 ? -3.326 18.144 -41.105 1.00 42.69 162 SER A C 1
ATOM 1310 O O . SER A 1 162 ? -4.206 18.932 -40.682 1.00 42.69 162 SER A O 1
#

Sequence (162 aa):
WEVGYEVAFYRDYIHALGAPVDGKLVHEIGSTRFSRKRTFDLCLFGPDRLVIIEAKVHQGLKGDQVKEFRRDAEHIERLTGLERSKILLVGLWSSHYTKRAADSRDARVADFHGSIKRDFDAILHWNDLGIAGPAFDAGRDLFQVADELFGRKPGEFREVHS

pLDDT: mean 76.3, std 18.01, range [38.03, 96.75]

Radius of gyration: 19.34 Å; chains: 1; bounding box: 47×38×63 Å

Foldseek 3Di:
DDKDAQAQPLLVCCLVPAFDDPNDGHSDCVPDPDDRRDTAGMWDDDPQAIEGEHEDLDDDDPLVNLVVVLVVLVVCCNGPVRDSVRYFYEYEYACVLVVCLVPDPPVVSVVSVVSNVVRGPYYHYPVNVVPCDVVNVPVDTPSNVVCVVPVDDPPPDDPPDD